Protein AF-A0A7S2RS56-F1 (afdb_monomer_lite)

Organism: NCBI:txid1034831

Radius of gyration: 17.27 Å; chains: 1; bounding box: 42×38×41 Å

InterPro domains:
  IPR004481 Sodium/potassium/calcium exchanger [PTHR10846] (4-108)
  IPR004837 Sodium/calcium exchanger membrane region [PF01699] (19-106)
  IPR044880 NCX, central ion-binding domain superfamily [G3DSA:1.20.1420.30] (2-109)

pLDDT: mean 78.83, std 10.64, range [41.09, 91.5]

Secondary structure (DSSP, 8-state):
-HHHHHHS--TTT-GGGHHHHHHHHHHHHHHHHHHHHHHHHHHHHHHT--HHHHHHHHHHHHHHHHHHHHHHHHHHTT-HHHHHHHHHHHHHHHHIIIIIHHHHHHHH-

Foldseek 3Di:
DVVCCVQAPPCVVPVVCPVVNVVSVVVVVVVVLVVVLVVQQVVCVVVVHPSVVSCVVVVVVVLCVVLQVVLVVCVVVVNNVVSVCSNVVSVVVCCCVVPVVVVVVVVVD

Sequence (109 aa):
KAMLYFTVIDARLKPDYYAGTIFMCFVHLAIFSYVMTECLEALGTLVGISPIIMGITFSAAGTSFPNVFASMVVARQGMGNTAISNALGGNVFNIFMGLGLPWFLYTLS

Structure (mmCIF, N/CA/C/O backbone):
data_AF-A0A7S2RS56-F1
#
_entry.id   AF-A0A7S2RS56-F1
#
loop_
_atom_site.group_PDB
_atom_site.id
_atom_site.type_symbol
_atom_site.label_atom_id
_atom_site.label_alt_id
_atom_site.label_comp_id
_atom_site.label_asym_id
_atom_site.label_entity_id
_atom_site.label_seq_id
_atom_site.pdbx_PDB_ins_code
_atom_site.Cartn_x
_atom_site.Cartn_y
_atom_site.Cartn_z
_atom_site.occupancy
_atom_site.B_iso_or_equiv
_atom_site.auth_seq_id
_atom_site.auth_comp_id
_atom_site.auth_asym_id
_atom_site.auth_atom_id
_atom_site.pdbx_PDB_model_num
ATOM 1 N N . LYS A 1 1 ? -21.763 6.442 -5.077 1.00 46.03 1 LYS A N 1
ATOM 2 C CA . LYS A 1 1 ? -22.412 6.249 -3.752 1.00 46.03 1 LYS A CA 1
ATOM 3 C C . LYS A 1 1 ? -23.212 4.943 -3.653 1.00 46.03 1 LYS A C 1
ATOM 5 O O . LYS A 1 1 ? -23.155 4.344 -2.596 1.00 46.03 1 LYS A O 1
ATOM 10 N N . ALA A 1 2 ? -23.879 4.466 -4.714 1.00 41.09 2 ALA A N 1
ATOM 11 C CA . ALA A 1 2 ? -24.680 3.233 -4.656 1.00 41.09 2 ALA A CA 1
ATOM 12 C C . ALA A 1 2 ? -23.864 1.922 -4.542 1.00 41.09 2 ALA A C 1
ATOM 14 O O . ALA A 1 2 ? -24.205 1.087 -3.716 1.00 41.09 2 ALA A O 1
ATOM 15 N N . MET A 1 3 ? -22.759 1.754 -5.287 1.00 44.53 3 MET A N 1
ATOM 16 C CA . MET A 1 3 ? -21.947 0.518 -5.212 1.00 44.53 3 MET A CA 1
ATOM 17 C C . MET A 1 3 ? -21.300 0.288 -3.836 1.00 44.53 3 MET A C 1
ATOM 19 O O . MET A 1 3 ? -21.316 -0.826 -3.331 1.00 44.53 3 MET A O 1
ATOM 23 N N . LEU A 1 4 ? -20.784 1.347 -3.206 1.00 52.22 4 LEU A N 1
ATOM 24 C CA . LEU A 1 4 ? -20.104 1.275 -1.904 1.00 52.22 4 LEU A CA 1
ATOM 25 C C . LEU A 1 4 ? -21.034 0.895 -0.743 1.00 52.22 4 LEU A C 1
ATOM 27 O O . LEU A 1 4 ? -20.568 0.332 0.239 1.00 52.22 4 LEU A O 1
ATOM 31 N N . TYR A 1 5 ? -22.335 1.181 -0.854 1.00 53.66 5 TYR A N 1
ATOM 32 C CA . TYR A 1 5 ? -23.308 0.850 0.192 1.00 53.66 5 TYR A CA 1
ATOM 33 C C . TYR A 1 5 ? -23.633 -0.650 0.234 1.00 53.66 5 TYR A C 1
ATOM 35 O O . TYR A 1 5 ? -24.055 -1.164 1.263 1.00 53.66 5 TYR A O 1
ATOM 43 N N . PHE A 1 6 ? -23.439 -1.352 -0.887 1.00 52.75 6 PHE A N 1
ATOM 44 C CA . PHE A 1 6 ? -23.733 -2.781 -0.990 1.00 52.75 6 PHE A CA 1
ATOM 45 C C . PHE A 1 6 ? -22.547 -3.656 -0.568 1.00 52.75 6 PHE A C 1
ATOM 47 O O . PHE A 1 6 ? -22.749 -4.762 -0.077 1.00 52.75 6 PHE A O 1
ATOM 54 N N . THR A 1 7 ? -21.314 -3.170 -0.737 1.00 56.94 7 THR A N 1
ATOM 55 C CA . THR A 1 7 ? -20.099 -3.924 -0.396 1.00 56.94 7 THR A CA 1
ATOM 56 C C . THR A 1 7 ? -19.504 -3.586 0.966 1.00 56.94 7 THR A C 1
ATOM 58 O O . THR A 1 7 ? -18.822 -4.431 1.545 1.00 56.94 7 THR A O 1
ATOM 61 N N . VAL A 1 8 ? -19.760 -2.391 1.505 1.00 58.38 8 VAL A N 1
ATOM 62 C CA . VAL A 1 8 ? -19.278 -1.988 2.830 1.00 58.38 8 VAL A CA 1
ATOM 63 C C . VAL A 1 8 ? -20.472 -1.901 3.770 1.00 58.38 8 VAL A C 1
ATOM 65 O O . VAL A 1 8 ? -21.195 -0.908 3.791 1.00 58.38 8 VAL A O 1
ATOM 68 N N . ILE A 1 9 ? -20.685 -2.965 4.548 1.00 56.31 9 ILE A N 1
ATOM 69 C CA . ILE A 1 9 ? -21.631 -2.944 5.667 1.00 56.31 9 ILE A CA 1
ATOM 70 C C . ILE A 1 9 ? -21.154 -1.852 6.628 1.00 56.31 9 ILE A C 1
ATOM 72 O O . ILE A 1 9 ? -19.993 -1.833 7.031 1.00 56.31 9 ILE A O 1
ATOM 76 N N . ASP A 1 10 ? -22.021 -0.906 6.969 1.00 56.31 10 ASP A N 1
ATOM 77 C CA . ASP A 1 10 ? -21.644 0.212 7.828 1.00 56.31 10 ASP A CA 1
ATOM 78 C C . ASP A 1 10 ? -21.460 -0.294 9.272 1.00 56.31 10 ASP A C 1
ATOM 80 O O . ASP A 1 10 ? -22.425 -0.539 10.003 1.00 56.31 10 ASP A O 1
ATOM 84 N N . ALA A 1 11 ? -20.205 -0.494 9.686 1.00 56.31 11 ALA A N 1
ATOM 85 C CA . ALA A 1 11 ? -19.850 -1.069 10.988 1.00 56.31 11 ALA A CA 1
ATOM 86 C C . ALA A 1 11 ? -20.324 -0.224 12.188 1.00 56.31 11 ALA A C 1
ATOM 88 O O . ALA A 1 11 ? -20.319 -0.700 13.321 1.00 56.31 11 ALA A O 1
ATOM 89 N N . ARG A 1 12 ? -20.753 1.025 11.957 1.00 56.84 12 ARG A N 1
ATOM 90 C CA . ARG A 1 12 ? -21.344 1.889 12.993 1.00 56.84 12 ARG A CA 1
ATOM 91 C C . ARG A 1 12 ? -22.735 1.442 13.436 1.00 56.84 12 ARG A C 1
ATOM 93 O O . ARG A 1 12 ? -23.147 1.792 14.535 1.00 56.84 12 ARG A O 1
ATOM 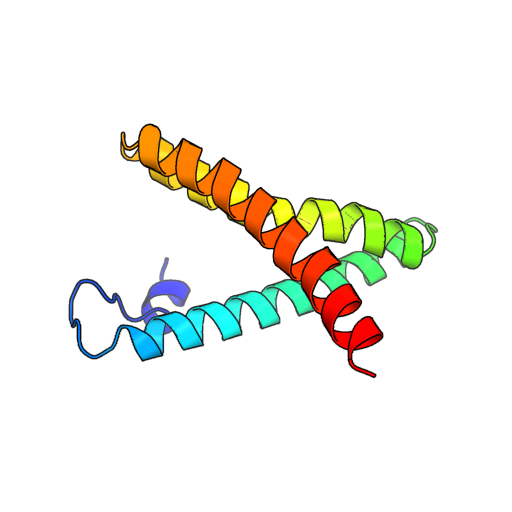100 N N . LEU A 1 13 ? -23.457 0.707 12.589 1.00 56.91 13 LEU A N 1
ATOM 101 C CA . LEU A 1 13 ? -24.848 0.315 12.837 1.00 56.91 13 LEU A CA 1
ATOM 102 C C . LEU A 1 13 ? -24.976 -1.051 13.529 1.00 56.91 13 LEU A C 1
ATOM 104 O O . LEU A 1 13 ? -25.981 -1.286 14.196 1.00 56.91 13 LEU A O 1
ATOM 108 N N . LYS A 1 14 ? -23.980 -1.943 13.399 1.00 65.25 14 LYS A N 1
ATOM 109 C CA . LYS A 1 14 ? -23.949 -3.254 14.074 1.00 65.25 14 LYS A CA 1
ATOM 110 C C . LYS A 1 14 ? -22.510 -3.651 14.459 1.00 65.25 14 LYS A C 1
ATOM 112 O O . LYS A 1 14 ? -21.759 -4.065 13.572 1.00 65.25 14 LYS A O 1
ATOM 117 N N . PRO A 1 15 ? -22.125 -3.580 15.749 1.00 64.12 15 PRO A N 1
ATOM 118 C CA . PRO A 1 15 ? -20.753 -3.854 16.188 1.00 64.12 15 PRO A CA 1
ATOM 119 C C . PRO A 1 15 ? -20.289 -5.300 15.923 1.00 64.12 15 PRO A C 1
ATOM 121 O O . PRO A 1 15 ? -19.101 -5.518 15.702 1.00 64.12 15 PRO A O 1
ATOM 124 N N . ASP A 1 16 ? -21.209 -6.267 15.830 1.00 71.25 16 ASP A N 1
ATOM 125 C CA . ASP A 1 16 ? -20.887 -7.687 15.590 1.00 71.25 16 ASP A CA 1
ATOM 126 C C . ASP A 1 16 ? -20.277 -7.972 14.203 1.00 71.25 16 ASP A C 1
ATOM 128 O O . ASP A 1 16 ? -19.658 -9.013 13.992 1.00 71.25 16 ASP A O 1
ATOM 132 N N . TYR A 1 17 ? -20.408 -7.048 13.245 1.00 72.06 17 TYR A N 1
ATOM 133 C CA . TYR A 1 17 ? -19.922 -7.227 11.868 1.00 72.06 17 TYR A CA 1
ATOM 134 C C . TYR A 1 17 ? -18.577 -6.539 11.601 1.00 72.06 17 TYR A C 1
ATOM 136 O O . TYR A 1 17 ? -18.114 -6.524 10.459 1.00 72.0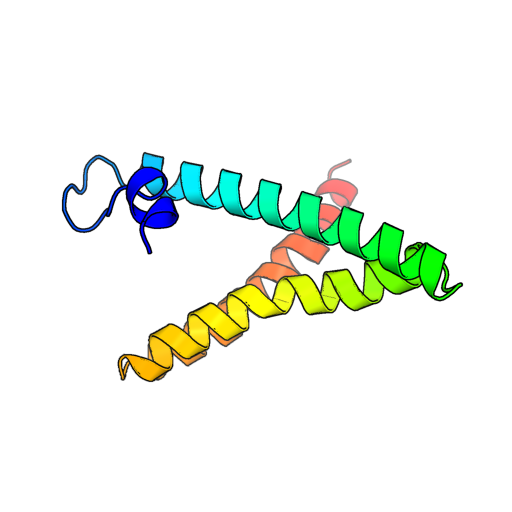6 17 TYR A O 1
ATOM 144 N N . TYR A 1 18 ? -17.916 -6.006 12.636 1.00 73.19 18 TYR A N 1
ATOM 145 C CA . TYR A 1 18 ? -16.650 -5.279 12.492 1.00 73.19 18 TYR A CA 1
ATOM 146 C C . TYR A 1 18 ? -15.579 -6.117 11.772 1.00 73.19 18 TYR A C 1
ATOM 148 O O . TYR A 1 18 ? -14.973 -5.657 10.802 1.00 73.19 18 TYR A O 1
ATOM 156 N N . ALA A 1 19 ? -15.431 -7.391 12.151 1.00 77.19 19 ALA A N 1
ATOM 157 C CA . ALA A 1 19 ? -14.497 -8.316 11.506 1.00 77.19 19 ALA A CA 1
ATOM 158 C C . ALA A 1 19 ? -14.812 -8.539 10.013 1.00 77.19 19 ALA A C 1
ATOM 160 O O . ALA A 1 19 ? -13.905 -8.545 9.181 1.00 77.19 19 ALA A O 1
ATOM 161 N N . GLY A 1 20 ? -16.097 -8.646 9.656 1.00 80.88 20 GLY A N 1
ATOM 162 C CA . GLY A 1 20 ? -16.529 -8.786 8.263 1.00 80.88 20 GLY A CA 1
ATOM 163 C C . GLY A 1 20 ? -16.201 -7.550 7.426 1.00 80.88 20 GLY A C 1
ATOM 164 O O . GLY A 1 20 ? -15.725 -7.670 6.301 1.00 80.88 20 GLY A O 1
ATOM 165 N N . THR A 1 21 ? -16.375 -6.353 7.989 1.00 79.75 21 THR A N 1
ATOM 166 C CA . THR A 1 21 ? -16.044 -5.101 7.288 1.00 79.75 21 THR A CA 1
ATOM 167 C C . THR A 1 21 ? -14.546 -4.937 7.056 1.00 79.75 21 THR A C 1
ATOM 169 O O . THR A 1 21 ? -14.145 -4.528 5.970 1.00 79.75 21 THR A O 1
ATOM 172 N N . ILE A 1 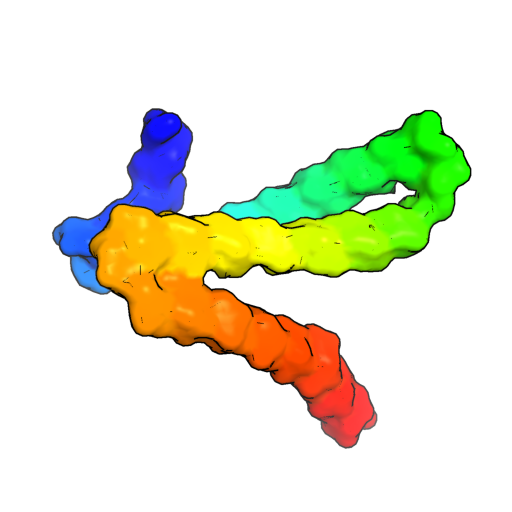22 ? -13.711 -5.345 8.018 1.00 80.06 22 ILE A N 1
ATOM 173 C CA . ILE A 1 22 ? -12.252 -5.374 7.858 1.00 80.06 22 ILE A CA 1
ATOM 174 C C . ILE A 1 22 ? -11.853 -6.327 6.729 1.00 80.06 22 ILE A C 1
ATOM 176 O O . ILE A 1 22 ? -11.078 -5.945 5.853 1.00 80.06 22 ILE A O 1
ATOM 180 N N . PHE A 1 23 ? -12.401 -7.544 6.716 1.00 82.81 23 PHE A N 1
ATOM 181 C CA . PHE A 1 23 ? -12.110 -8.517 5.664 1.00 82.81 23 PHE A CA 1
ATOM 182 C C . PHE A 1 23 ? -12.503 -7.987 4.279 1.00 82.81 23 PHE A C 1
ATOM 184 O O . PHE A 1 23 ? -11.710 -8.039 3.340 1.00 82.81 23 PHE A O 1
ATOM 191 N N . MET A 1 24 ? -13.689 -7.384 4.166 1.00 80.19 24 MET A N 1
ATOM 192 C CA . MET A 1 24 ? -14.133 -6.760 2.920 1.00 80.19 24 MET A CA 1
ATOM 193 C C . MET A 1 24 ? -13.206 -5.620 2.486 1.00 80.19 24 MET A C 1
ATOM 195 O O . MET A 1 24 ? -12.902 -5.520 1.298 1.00 80.19 24 MET A O 1
ATOM 199 N N . CYS A 1 25 ? -12.702 -4.798 3.410 1.00 80.31 25 CYS A N 1
ATOM 200 C CA . CYS A 1 25 ? -11.715 -3.762 3.098 1.00 80.31 25 CYS A CA 1
ATOM 201 C C . CYS A 1 25 ? -10.412 -4.347 2.534 1.00 80.31 25 CYS A C 1
ATOM 203 O O . CYS A 1 25 ? -9.907 -3.826 1.541 1.00 80.31 25 CYS A O 1
ATOM 205 N N . PHE A 1 26 ? -9.898 -5.442 3.106 1.00 82.12 26 PHE A N 1
ATOM 206 C CA . PHE A 1 26 ? -8.715 -6.126 2.570 1.00 82.12 26 PHE A CA 1
ATOM 207 C C . PHE A 1 26 ? -8.948 -6.651 1.152 1.00 82.12 26 PHE A C 1
ATOM 209 O O . PHE A 1 26 ? -8.108 -6.443 0.278 1.00 82.12 26 PHE A O 1
ATOM 216 N N . VAL A 1 27 ? -10.106 -7.268 0.903 1.00 85.94 27 VAL A N 1
ATOM 217 C CA . VAL A 1 27 ? -10.476 -7.764 -0.431 1.00 85.94 27 VAL A CA 1
ATOM 218 C C . VAL A 1 27 ? -10.539 -6.620 -1.446 1.00 85.94 27 VAL A C 1
ATOM 220 O O . VAL A 1 27 ? -9.970 -6.730 -2.529 1.00 85.94 27 VAL A O 1
ATOM 223 N N . HIS A 1 28 ? -11.166 -5.492 -1.097 1.00 82.81 28 HIS A N 1
ATOM 224 C CA . HIS A 1 28 ? -11.214 -4.329 -1.989 1.00 82.81 28 HIS A CA 1
ATOM 225 C C . HIS A 1 28 ? -9.820 -3.758 -2.249 1.00 82.81 28 HIS A C 1
ATOM 227 O O . HIS A 1 28 ? -9.501 -3.454 -3.396 1.00 82.81 28 HIS A O 1
ATOM 233 N N . LEU A 1 29 ? -8.982 -3.637 -1.215 1.00 82.88 29 LEU A N 1
ATOM 234 C CA . LEU A 1 29 ? -7.619 -3.129 -1.362 1.00 82.88 29 LEU A CA 1
ATOM 235 C C . LEU A 1 29 ? -6.791 -4.015 -2.306 1.00 82.88 29 LEU A C 1
ATOM 237 O O . LEU A 1 29 ? -6.104 -3.489 -3.178 1.00 82.88 29 LEU A O 1
ATOM 241 N N . ALA A 1 30 ? -6.916 -5.341 -2.189 1.00 84.56 30 ALA A N 1
ATOM 242 C CA . ALA A 1 30 ? -6.244 -6.293 -3.070 1.00 84.56 30 ALA A CA 1
ATOM 243 C C . ALA A 1 30 ? -6.727 -6.181 -4.527 1.00 84.56 30 ALA A C 1
ATOM 245 O O . ALA A 1 30 ? -5.906 -6.101 -5.439 1.00 84.56 30 ALA A O 1
ATOM 246 N N . ILE A 1 31 ? -8.045 -6.105 -4.750 1.00 87.88 31 ILE A N 1
ATOM 247 C CA . ILE A 1 31 ? -8.622 -5.958 -6.096 1.00 87.88 31 ILE A CA 1
ATOM 248 C C . ILE A 1 31 ? -8.172 -4.642 -6.740 1.00 87.88 31 ILE A C 1
ATOM 250 O O . ILE A 1 31 ? -7.715 -4.642 -7.881 1.00 87.88 31 ILE A O 1
ATOM 254 N N . PHE A 1 32 ? -8.266 -3.520 -6.019 1.00 84.62 32 PHE A N 1
ATOM 255 C CA . PHE A 1 32 ? -7.844 -2.222 -6.547 1.00 84.62 32 PHE A CA 1
ATOM 256 C C . PHE A 1 32 ? -6.343 -2.174 -6.827 1.00 84.62 32 PHE A C 1
ATOM 258 O O . PHE A 1 32 ? -5.947 -1.615 -7.848 1.00 84.62 32 PHE A O 1
ATOM 265 N N . SER A 1 33 ? -5.522 -2.781 -5.967 1.00 83.62 33 SER A N 1
ATOM 266 C CA . SER A 1 33 ? -4.082 -2.887 -6.204 1.00 83.62 33 SER A CA 1
ATOM 267 C C . SER A 1 33 ? -3.781 -3.693 -7.467 1.00 83.62 33 SER A C 1
ATOM 269 O O . SER A 1 33 ? -2.963 -3.259 -8.269 1.00 83.62 33 SER A O 1
ATOM 271 N N . TYR A 1 34 ? -4.457 -4.828 -7.672 1.00 86.88 34 TYR A N 1
ATOM 272 C CA . TYR A 1 34 ? -4.267 -5.657 -8.862 1.00 86.88 34 TYR A CA 1
ATOM 273 C C . TYR A 1 34 ? -4.637 -4.897 -10.143 1.00 86.88 34 TYR A C 1
ATOM 275 O O . TYR A 1 34 ? -3.819 -4.769 -11.050 1.00 86.88 34 TYR A O 1
ATOM 283 N N . VAL A 1 35 ? -5.830 -4.292 -10.178 1.00 88.38 35 VAL A N 1
ATOM 284 C CA . VAL A 1 35 ? -6.290 -3.495 -11.329 1.00 88.38 35 VAL A CA 1
ATOM 285 C C . VAL A 1 35 ? -5.363 -2.307 -11.599 1.00 88.38 35 VAL A C 1
ATOM 287 O O . VAL A 1 35 ? -5.096 -1.985 -12.754 1.00 88.38 35 VAL A O 1
ATOM 290 N N . MET A 1 36 ? -4.856 -1.650 -10.552 1.00 84.31 36 MET A N 1
ATOM 291 C CA . MET A 1 36 ? -3.899 -0.556 -10.707 1.00 84.31 36 MET A CA 1
ATOM 292 C C . MET A 1 36 ? -2.614 -1.026 -11.396 1.00 84.31 36 MET A C 1
ATOM 294 O O . MET A 1 36 ? -2.149 -0.353 -12.315 1.00 84.31 36 MET A O 1
ATOM 298 N N . THR A 1 37 ? -2.038 -2.148 -10.963 1.00 83.75 37 THR A N 1
ATOM 299 C CA . THR A 1 37 ? -0.792 -2.677 -11.533 1.00 83.75 37 THR A CA 1
ATOM 300 C C . THR A 1 37 ? -0.957 -3.044 -13.006 1.00 83.75 37 THR A C 1
ATOM 302 O O . THR A 1 37 ? -0.123 -2.644 -13.813 1.00 83.75 37 THR A O 1
ATOM 305 N N . GLU A 1 38 ? -2.059 -3.696 -13.375 1.00 86.62 38 GLU A N 1
ATOM 306 C CA . GLU A 1 38 ? -2.372 -4.037 -14.773 1.00 86.62 38 GLU A CA 1
ATOM 307 C C . GLU A 1 38 ? -2.516 -2.776 -15.646 1.00 86.62 38 GLU A C 1
ATOM 309 O O . GLU A 1 38 ? -1.954 -2.680 -16.739 1.00 86.62 38 GLU A O 1
ATOM 314 N N . CYS A 1 39 ? -3.215 -1.751 -15.142 1.00 86.44 39 CYS A N 1
ATOM 315 C CA . CYS A 1 39 ? -3.334 -0.461 -15.825 1.00 86.44 39 CYS A CA 1
ATOM 316 C C . CYS A 1 39 ? -1.977 0.232 -15.997 1.00 86.44 39 CYS A C 1
ATOM 318 O O . CYS A 1 39 ? -1.729 0.851 -17.033 1.00 86.44 39 CYS A O 1
ATOM 320 N N . LEU A 1 40 ? -1.099 0.150 -14.993 1.00 85.06 40 LEU A N 1
ATOM 321 C CA . LEU A 1 40 ? 0.256 0.673 -15.105 1.00 85.06 40 LEU A CA 1
ATOM 322 C C . LEU A 1 40 ? 1.032 -0.084 -16.175 1.00 85.06 40 LEU A C 1
ATOM 324 O O . LEU A 1 40 ? 1.595 0.549 -17.054 1.00 85.06 40 LEU A O 1
ATOM 328 N N . GLU A 1 41 ? 1.027 -1.409 -16.177 1.00 84.25 41 GLU A N 1
ATOM 329 C CA . GLU A 1 41 ? 1.751 -2.175 -17.192 1.00 84.25 41 GLU A CA 1
ATOM 330 C C . GLU A 1 41 ? 1.283 -1.831 -18.618 1.00 84.25 41 GLU A C 1
ATOM 332 O O . GLU A 1 41 ? 2.106 -1.511 -19.482 1.00 84.25 41 GLU A O 1
ATOM 337 N N . ALA A 1 42 ? -0.034 -1.731 -18.832 1.00 87.19 42 ALA A N 1
ATOM 338 C CA . ALA A 1 42 ? -0.613 -1.274 -20.095 1.00 87.19 42 ALA A CA 1
ATOM 339 C C . ALA A 1 42 ? -0.138 0.139 -20.491 1.00 87.19 42 ALA A C 1
ATOM 341 O O . ALA A 1 42 ? 0.293 0.356 -21.626 1.00 87.19 42 ALA A O 1
ATOM 342 N N . LEU A 1 43 ? -0.138 1.103 -19.565 1.00 85.19 43 LEU A N 1
ATOM 343 C CA . LEU A 1 43 ? 0.381 2.451 -19.828 1.00 85.19 43 LEU A CA 1
ATOM 344 C C . LEU A 1 43 ? 1.889 2.451 -20.130 1.00 85.19 43 LEU A C 1
ATOM 346 O O . LEU A 1 43 ? 2.355 3.263 -20.926 1.00 85.19 43 LEU A O 1
ATOM 350 N N . GLY A 1 44 ? 2.653 1.531 -19.541 1.00 83.81 44 GLY A N 1
ATOM 351 C CA . GLY A 1 44 ? 4.107 1.459 -19.710 1.00 83.81 44 GLY A CA 1
ATOM 352 C C . GLY A 1 44 ? 4.469 1.003 -21.109 1.00 83.81 44 GLY A C 1
ATOM 353 O O . GLY A 1 44 ? 5.324 1.603 -21.761 1.00 83.81 44 GLY A O 1
ATOM 354 N N . THR A 1 45 ? 3.726 0.012 -21.604 1.00 82.81 45 THR A N 1
ATOM 355 C CA . THR A 1 45 ? 3.841 -0.454 -22.990 1.00 82.81 45 THR A CA 1
ATOM 356 C C . THR A 1 45 ? 3.454 0.626 -24.006 1.00 82.81 45 THR A C 1
ATOM 358 O O . THR A 1 45 ? 4.104 0.730 -25.042 1.00 82.81 45 THR A O 1
ATOM 361 N N . LEU A 1 46 ? 2.473 1.485 -23.694 1.00 83.88 46 LEU A N 1
ATOM 362 C CA . LEU A 1 46 ? 2.070 2.612 -24.549 1.00 83.88 46 LEU A CA 1
ATOM 363 C C . LEU A 1 46 ? 3.129 3.722 -24.629 1.00 83.88 46 LEU A C 1
ATOM 365 O O . LEU A 1 46 ? 3.325 4.307 -25.692 1.00 83.88 46 LEU A O 1
ATOM 369 N N . VAL A 1 47 ? 3.798 4.030 -23.514 1.00 84.06 47 VAL A N 1
ATOM 370 C CA . VAL A 1 47 ? 4.786 5.125 -23.429 1.00 84.06 47 VAL A CA 1
ATOM 371 C C . VAL A 1 47 ? 6.207 4.649 -23.786 1.00 84.06 47 VAL A C 1
ATOM 373 O O . VAL A 1 47 ? 7.097 5.467 -24.007 1.00 84.06 47 VAL A O 1
ATOM 376 N N . GLY A 1 48 ? 6.435 3.335 -23.891 1.00 82.94 48 GLY A N 1
ATOM 377 C CA . GLY A 1 48 ? 7.748 2.757 -24.199 1.00 82.94 48 GLY A CA 1
ATOM 378 C C . GLY A 1 48 ? 8.721 2.776 -23.014 1.00 82.94 48 GLY A C 1
ATOM 379 O O . GLY A 1 48 ? 9.935 2.709 -23.205 1.00 82.94 48 GLY A O 1
ATOM 380 N N . ILE A 1 49 ? 8.202 2.881 -21.787 1.00 82.25 49 ILE A N 1
ATOM 381 C CA . ILE A 1 49 ? 8.988 2.838 -20.547 1.00 82.25 49 ILE A CA 1
ATOM 382 C C . ILE A 1 49 ? 9.006 1.398 -20.033 1.00 82.25 49 ILE A C 1
ATOM 384 O O . ILE A 1 49 ? 7.996 0.699 -20.078 1.00 82.25 49 ILE A O 1
ATOM 388 N N . SER A 1 50 ? 10.155 0.955 -19.511 1.00 82.50 50 SER A N 1
ATOM 389 C CA . SER A 1 50 ? 10.280 -0.380 -18.919 1.00 82.50 50 SER A CA 1
ATOM 390 C C . SER A 1 50 ? 9.226 -0.600 -17.815 1.00 82.50 50 SER A C 1
ATOM 392 O O . SER A 1 50 ? 9.162 0.211 -16.880 1.00 82.50 50 SER A O 1
ATOM 394 N N . PRO A 1 51 ? 8.453 -1.706 -17.861 1.00 77.44 51 PRO A N 1
ATOM 395 C CA . PRO A 1 51 ? 7.432 -2.030 -16.862 1.00 77.44 51 PRO A CA 1
ATOM 396 C C . PRO A 1 51 ? 7.965 -2.048 -15.428 1.00 77.44 51 PRO A C 1
ATOM 398 O O . PRO A 1 51 ? 7.248 -1.702 -14.498 1.00 77.44 51 PRO A O 1
ATOM 401 N N . ILE A 1 52 ? 9.246 -2.383 -15.241 1.00 82.38 52 ILE A N 1
ATOM 402 C CA . ILE A 1 52 ? 9.889 -2.445 -13.922 1.00 82.38 52 ILE A CA 1
ATOM 403 C C . ILE A 1 52 ? 10.009 -1.050 -13.305 1.00 82.38 52 ILE A C 1
ATOM 405 O O . ILE A 1 52 ? 9.642 -0.847 -12.151 1.00 82.38 52 ILE A O 1
ATOM 409 N N . ILE A 1 53 ? 10.500 -0.074 -14.073 1.00 84.25 53 ILE A N 1
ATOM 410 C CA . ILE A 1 53 ? 10.668 1.306 -13.592 1.00 84.25 53 ILE A CA 1
ATOM 411 C C . ILE A 1 53 ? 9.298 1.888 -13.260 1.00 84.25 53 ILE A C 1
ATOM 413 O O . ILE A 1 53 ? 9.109 2.500 -12.210 1.00 84.25 53 ILE A O 1
ATOM 417 N N . MET A 1 54 ? 8.323 1.640 -14.132 1.00 83.38 54 MET A N 1
ATOM 418 C CA . MET A 1 54 ? 6.983 2.155 -13.930 1.00 83.38 54 MET A CA 1
ATOM 419 C C . MET A 1 54 ? 6.267 1.476 -12.765 1.00 83.38 54 MET A C 1
ATOM 421 O O . MET A 1 54 ? 5.655 2.163 -11.952 1.00 83.38 54 MET A O 1
ATOM 425 N N . GLY A 1 55 ? 6.428 0.161 -12.622 1.00 80.06 55 GLY A N 1
ATOM 426 C CA . GLY A 1 55 ? 5.955 -0.607 -11.481 1.00 80.06 55 GLY A CA 1
ATOM 427 C C . GLY A 1 55 ? 6.534 -0.074 -10.177 1.00 80.06 55 GLY A C 1
ATOM 428 O O . GLY A 1 55 ? 5.774 0.244 -9.277 1.00 80.06 55 GLY A O 1
ATOM 429 N N . ILE A 1 56 ? 7.847 0.130 -10.075 1.00 82.56 56 ILE A N 1
ATOM 430 C CA . ILE A 1 56 ? 8.467 0.612 -8.830 1.00 82.56 56 ILE A CA 1
ATOM 431 C C . ILE A 1 56 ? 8.034 2.051 -8.511 1.00 82.56 56 ILE A C 1
ATOM 433 O O . ILE A 1 56 ? 7.606 2.324 -7.392 1.00 82.56 56 ILE A O 1
ATOM 437 N N . THR A 1 57 ? 8.096 2.977 -9.472 1.00 84.56 57 THR A N 1
ATOM 438 C CA . THR A 1 57 ? 7.781 4.394 -9.222 1.00 84.56 57 THR A CA 1
ATOM 439 C C . THR A 1 57 ? 6.291 4.625 -8.983 1.00 84.56 57 THR A C 1
ATOM 441 O O . THR A 1 57 ? 5.915 5.263 -7.997 1.00 84.56 57 THR A O 1
ATOM 444 N N . PHE A 1 58 ? 5.426 4.106 -9.857 1.00 81.75 58 PHE A N 1
ATOM 445 C CA . PHE A 1 58 ? 3.991 4.332 -9.726 1.00 81.75 58 PHE A CA 1
ATOM 446 C C . PHE A 1 58 ? 3.346 3.438 -8.671 1.00 81.75 58 PHE A C 1
ATOM 448 O O . PHE A 1 58 ? 2.378 3.886 -8.069 1.00 81.75 58 PHE A O 1
ATOM 455 N N . SER A 1 59 ? 3.863 2.239 -8.375 1.00 78.94 59 SER A N 1
ATOM 456 C CA . SER A 1 59 ? 3.377 1.456 -7.223 1.00 78.94 59 SER A CA 1
ATOM 457 C C . SER A 1 59 ? 3.766 2.116 -5.899 1.00 78.94 59 SER A C 1
ATOM 459 O O . SER A 1 59 ? 2.934 2.222 -4.993 1.00 78.94 59 SER A O 1
ATOM 461 N N . ALA A 1 60 ? 4.988 2.662 -5.801 1.00 81.69 60 ALA A N 1
ATOM 462 C CA . ALA A 1 60 ? 5.397 3.441 -4.632 1.00 81.69 60 ALA A CA 1
ATOM 463 C C . ALA A 1 60 ? 4.492 4.668 -4.431 1.00 81.69 60 ALA A C 1
ATOM 465 O O . ALA A 1 60 ? 3.969 4.872 -3.335 1.00 81.69 60 ALA A O 1
ATOM 466 N N . ALA A 1 61 ? 4.229 5.436 -5.495 1.00 82.31 61 ALA A N 1
ATOM 467 C CA . ALA A 1 61 ? 3.277 6.547 -5.448 1.00 82.31 61 ALA A CA 1
ATOM 468 C C . ALA A 1 61 ? 1.844 6.067 -5.127 1.00 82.31 61 ALA A C 1
ATOM 470 O O . ALA A 1 61 ? 1.159 6.658 -4.292 1.00 82.31 61 ALA A O 1
ATOM 471 N N . GLY A 1 62 ? 1.426 4.957 -5.743 1.00 78.25 62 GLY A N 1
ATOM 472 C CA . GLY A 1 62 ? 0.154 4.251 -5.567 1.00 78.25 62 GLY A CA 1
ATOM 473 C C . GLY A 1 62 ? -0.179 3.965 -4.115 1.00 78.25 62 GLY A C 1
ATOM 474 O O . GLY A 1 62 ? -1.254 4.310 -3.629 1.00 78.25 62 GLY A O 1
ATOM 475 N N . THR A 1 63 ? 0.792 3.405 -3.402 1.00 79.19 63 THR A N 1
ATOM 476 C CA . THR A 1 63 ? 0.661 3.003 -1.998 1.00 79.19 63 THR A CA 1
ATOM 477 C C . THR A 1 63 ? 0.446 4.205 -1.068 1.00 79.19 63 THR A C 1
ATOM 479 O O . THR A 1 63 ? -0.201 4.085 -0.027 1.00 79.19 63 THR A O 1
ATOM 482 N N . SER A 1 64 ? 0.928 5.396 -1.439 1.00 81.12 64 SER A N 1
ATOM 483 C CA . SER A 1 64 ? 0.734 6.618 -0.648 1.00 81.12 64 SER A CA 1
ATOM 484 C C . SER A 1 64 ? -0.639 7.273 -0.847 1.00 81.12 64 SER A C 1
ATOM 486 O O . SER A 1 64 ? -1.113 7.955 0.066 1.00 81.12 64 SER A O 1
ATOM 488 N N . PHE A 1 65 ? -1.313 7.062 -1.985 1.00 79.38 65 PHE A N 1
ATOM 489 C CA . PHE A 1 65 ? -2.604 7.705 -2.272 1.00 79.38 65 PHE A CA 1
ATOM 490 C C . PHE A 1 65 ? -3.706 7.374 -1.251 1.00 79.38 65 PHE A C 1
ATOM 492 O O . PHE A 1 65 ? -4.340 8.318 -0.767 1.00 79.38 65 PHE A O 1
ATOM 499 N N . PRO A 1 66 ? -3.941 6.104 -0.857 1.00 77.44 66 PRO A N 1
ATOM 500 C CA . PRO A 1 66 ? -4.939 5.775 0.160 1.00 77.44 66 PRO A CA 1
ATOM 501 C C . PRO A 1 66 ? -4.658 6.450 1.502 1.00 77.44 66 PRO A C 1
ATOM 503 O O . PRO A 1 66 ? -5.584 6.951 2.137 1.00 77.44 66 PRO A O 1
ATOM 506 N N . ASN A 1 67 ? -3.387 6.519 1.914 1.00 79.56 67 ASN A N 1
ATOM 507 C CA . ASN A 1 67 ? -3.013 7.115 3.194 1.00 79.56 67 ASN A CA 1
ATOM 508 C C . ASN A 1 67 ? -3.238 8.635 3.194 1.00 79.56 67 ASN A C 1
ATOM 510 O O . ASN A 1 67 ? -3.810 9.187 4.134 1.00 79.56 67 ASN A O 1
ATOM 514 N N . VAL A 1 68 ? -2.866 9.303 2.097 1.00 79.69 68 VAL A N 1
ATOM 515 C CA . VAL A 1 68 ? -3.141 10.733 1.889 1.00 79.69 68 VAL A CA 1
ATOM 516 C C . VAL A 1 68 ? -4.646 10.997 1.872 1.00 79.69 68 VAL A C 1
ATOM 518 O O . VAL A 1 68 ? -5.112 11.935 2.520 1.00 79.69 68 VAL A O 1
ATOM 521 N N . PHE A 1 69 ? -5.423 10.160 1.180 1.00 82.00 69 PHE A N 1
ATOM 522 C CA . PHE A 1 69 ? -6.874 10.304 1.105 1.00 82.00 69 PHE A CA 1
ATOM 523 C C . PHE A 1 69 ? -7.540 10.104 2.474 1.00 82.00 69 PHE A C 1
ATOM 525 O O . PHE A 1 69 ? -8.371 10.918 2.875 1.00 82.00 69 PHE A O 1
ATOM 532 N N . ALA A 1 70 ? -7.134 9.080 3.229 1.00 82.44 70 ALA A N 1
ATOM 533 C CA . ALA A 1 70 ? -7.619 8.828 4.583 1.00 82.44 70 ALA A CA 1
ATOM 534 C C . ALA A 1 70 ? -7.299 9.999 5.529 1.00 82.44 70 ALA A C 1
ATOM 536 O O . ALA A 1 70 ? -8.204 10.523 6.185 1.00 82.44 70 ALA A O 1
ATOM 537 N N . SER A 1 71 ? -6.054 10.489 5.532 1.00 82.50 71 SER A N 1
ATOM 538 C CA . SER A 1 71 ? -5.664 11.660 6.328 1.00 82.50 71 SER A CA 1
ATOM 539 C C . SER A 1 71 ? -6.435 12.917 5.923 1.00 82.50 71 SER A C 1
ATOM 541 O O . SER A 1 71 ? -6.861 13.679 6.789 1.00 82.50 71 SER A O 1
ATOM 543 N N . MET A 1 72 ? -6.682 13.122 4.625 1.00 82.31 72 MET A N 1
ATOM 544 C CA . MET A 1 72 ? -7.466 14.254 4.127 1.00 82.31 72 MET A CA 1
ATOM 545 C C . MET A 1 72 ? -8.926 14.187 4.592 1.00 82.31 72 MET A C 1
ATOM 547 O O . MET A 1 72 ? -9.474 15.200 5.027 1.00 82.31 72 MET A O 1
ATOM 551 N N . VAL A 1 73 ? -9.564 13.014 4.539 1.00 83.44 73 VAL A N 1
ATOM 552 C CA . VAL A 1 73 ? -10.947 12.828 5.014 1.00 83.44 73 VAL A CA 1
ATOM 553 C C . VAL A 1 73 ? -11.058 13.143 6.507 1.00 83.44 73 VAL A C 1
ATOM 555 O O . VAL A 1 73 ? -11.967 13.865 6.913 1.00 83.44 73 VAL A O 1
ATOM 558 N N . VAL A 1 74 ? -10.112 12.659 7.312 1.00 82.31 74 VAL A N 1
ATOM 559 C CA . VAL A 1 74 ? -10.074 12.879 8.766 1.00 82.31 74 VAL A CA 1
ATOM 560 C C . VAL A 1 74 ? -9.778 14.345 9.112 1.00 82.31 74 VAL A C 1
ATOM 562 O O . VAL A 1 74 ? -10.420 14.912 9.997 1.00 82.31 74 VAL A O 1
ATOM 565 N N . ALA A 1 75 ? -8.878 14.998 8.369 1.00 83.50 75 ALA A N 1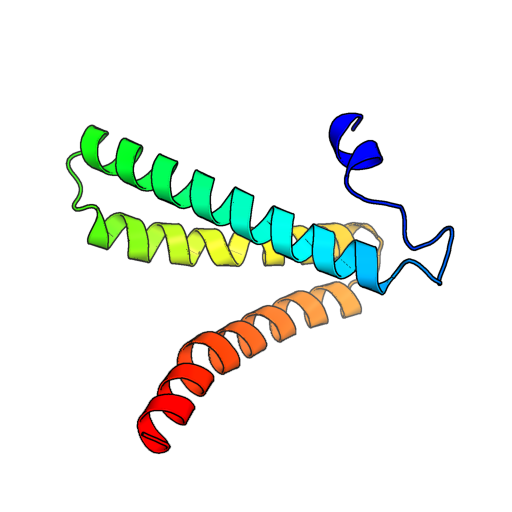
ATOM 566 C CA . ALA A 1 75 ? -8.596 16.424 8.527 1.00 83.50 75 ALA A CA 1
ATOM 567 C C . ALA A 1 75 ? -9.836 17.284 8.227 1.00 83.50 75 ALA A C 1
ATOM 569 O O . ALA A 1 75 ? -10.140 18.216 8.970 1.00 83.50 75 ALA A O 1
ATOM 570 N N . ARG A 1 76 ? -10.610 16.929 7.191 1.00 82.06 76 ARG A N 1
ATOM 571 C CA . ARG A 1 76 ? -11.874 17.610 6.849 1.00 82.06 76 ARG A CA 1
ATOM 572 C C . ARG A 1 76 ? -12.977 17.412 7.892 1.00 82.06 76 ARG A C 1
ATOM 574 O O . ARG A 1 76 ? -13.903 18.214 7.928 1.00 82.06 76 ARG A O 1
ATOM 581 N N . GLN A 1 77 ? -12.878 16.390 8.741 1.00 84.94 77 GLN A N 1
ATOM 582 C CA . GLN A 1 77 ? -13.781 16.164 9.877 1.00 84.94 77 GLN A CA 1
ATOM 583 C C . GLN A 1 77 ? -13.364 16.942 11.141 1.00 84.94 77 GLN A C 1
ATOM 585 O O . GLN A 1 77 ? -13.962 16.756 12.195 1.00 84.94 77 GLN A O 1
ATOM 590 N N . GLY A 1 78 ? -12.340 17.802 11.058 1.00 81.69 78 GLY A N 1
ATOM 591 C CA . GLY A 1 78 ? -11.839 18.592 12.189 1.00 81.69 78 GLY A CA 1
ATOM 592 C C . GLY A 1 78 ? -10.916 17.816 13.136 1.00 81.69 78 GLY A C 1
ATOM 593 O O . GLY A 1 78 ? -10.450 18.368 14.128 1.00 81.69 78 GLY A O 1
ATOM 594 N N . MET A 1 79 ? -10.599 16.554 12.829 1.00 83.62 79 MET A N 1
ATOM 595 C CA . MET A 1 79 ? -9.759 15.687 13.661 1.00 83.62 79 MET A CA 1
ATOM 596 C C . MET A 1 79 ? -8.286 15.745 13.229 1.00 83.62 79 MET A C 1
ATOM 598 O O . MET A 1 79 ? -7.696 14.744 12.823 1.00 83.62 79 MET A O 1
ATOM 602 N N . GLY A 1 80 ? -7.674 16.930 13.314 1.00 76.06 80 GLY A N 1
ATOM 603 C CA . GLY A 1 80 ? -6.290 17.162 12.871 1.00 76.06 80 GLY A CA 1
ATOM 604 C C . GLY A 1 80 ? -5.258 16.228 13.519 1.00 76.06 80 GLY A C 1
ATOM 605 O O . GLY A 1 80 ? -4.418 15.668 12.817 1.00 76.06 80 GLY A O 1
ATOM 606 N N . ASN A 1 81 ? -5.368 15.965 14.827 1.00 79.50 81 ASN A N 1
ATOM 607 C CA . ASN A 1 81 ? -4.477 15.024 15.524 1.00 79.50 81 ASN A CA 1
ATOM 608 C C . ASN A 1 81 ? -4.569 13.599 14.959 1.00 79.50 81 ASN A C 1
ATOM 610 O O . ASN A 1 81 ? -3.551 12.930 14.785 1.00 79.50 81 ASN A O 1
ATOM 614 N N . THR A 1 82 ? -5.777 13.142 14.627 1.00 79.81 82 THR A N 1
ATOM 615 C CA . THR A 1 82 ? -6.000 11.819 14.030 1.00 79.81 82 THR A CA 1
ATOM 616 C C . THR A 1 82 ? -5.467 11.764 12.598 1.00 79.81 82 THR A C 1
ATOM 618 O O . THR A 1 82 ? -4.913 10.746 12.192 1.00 79.81 82 THR A O 1
ATOM 621 N N . ALA A 1 83 ? -5.558 12.863 11.842 1.00 78.19 83 ALA A N 1
ATOM 622 C CA . ALA A 1 83 ? -4.988 12.953 10.498 1.00 78.19 83 ALA A CA 1
ATOM 623 C C . ALA A 1 83 ? -3.450 12.881 10.508 1.00 78.19 83 ALA A C 1
ATOM 625 O O . ALA A 1 83 ? -2.862 12.190 9.674 1.00 78.19 83 ALA A O 1
ATOM 626 N N . ILE A 1 84 ? -2.800 13.546 11.472 1.00 79.69 84 ILE A N 1
ATOM 627 C CA . ILE A 1 84 ? -1.342 13.476 11.671 1.00 79.69 84 ILE A CA 1
ATOM 628 C C . ILE A 1 84 ? -0.929 12.058 12.078 1.00 79.69 84 ILE A C 1
ATOM 630 O O . ILE A 1 84 ? 0.011 11.506 11.506 1.00 79.69 84 ILE A O 1
ATOM 634 N N . SER A 1 85 ? -1.663 11.446 13.013 1.00 81.31 85 SER A N 1
ATOM 635 C CA . SER A 1 85 ? -1.437 10.060 13.434 1.00 81.31 85 SER A CA 1
ATOM 636 C C . SER A 1 85 ? -1.561 9.078 12.265 1.00 81.31 85 SER A C 1
ATOM 638 O O . SER A 1 85 ? -0.696 8.227 12.092 1.00 81.31 85 SER A O 1
ATOM 640 N N . ASN A 1 86 ? -2.566 9.239 11.398 1.00 81.25 86 ASN A N 1
ATOM 641 C CA . ASN A 1 86 ? -2.728 8.401 10.209 1.00 81.25 86 ASN A CA 1
ATOM 642 C C . ASN A 1 86 ? -1.574 8.585 9.202 1.00 81.25 86 ASN A C 1
ATOM 644 O O . ASN A 1 86 ? -1.026 7.610 8.687 1.00 81.25 86 ASN A O 1
ATOM 648 N N . ALA A 1 87 ? -1.147 9.830 8.965 1.00 77.31 87 ALA A N 1
ATOM 649 C CA . ALA A 1 87 ? -0.037 10.120 8.058 1.00 77.31 87 ALA A CA 1
ATOM 650 C C . ALA A 1 87 ? 1.294 9.517 8.548 1.00 77.31 87 ALA A C 1
ATOM 652 O O . ALA A 1 87 ? 2.006 8.882 7.769 1.00 77.31 87 ALA A O 1
ATOM 653 N N . LEU A 1 88 ? 1.614 9.678 9.836 1.00 80.88 88 LEU A N 1
ATOM 654 C CA . LEU A 1 88 ? 2.834 9.132 10.437 1.00 80.88 88 LEU A CA 1
ATOM 655 C C . LEU A 1 88 ? 2.758 7.609 10.588 1.00 80.88 88 LEU A C 1
ATOM 657 O O . LEU A 1 88 ? 3.673 6.900 10.172 1.00 80.88 88 LEU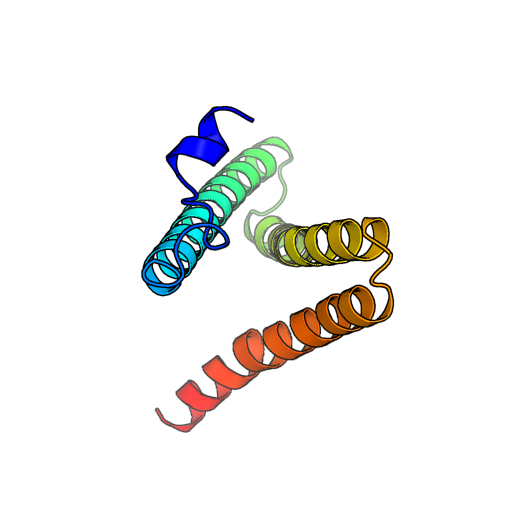 A O 1
ATOM 661 N N . GLY A 1 89 ? 1.654 7.107 11.140 1.00 77.94 89 GLY A N 1
ATOM 662 C CA . GLY A 1 89 ? 1.441 5.690 11.416 1.00 77.94 89 GLY A CA 1
ATOM 663 C C . GLY A 1 89 ? 1.472 4.835 10.154 1.00 77.94 89 GLY A C 1
ATOM 664 O O . GLY A 1 89 ? 2.139 3.805 10.146 1.00 77.94 89 GLY A O 1
ATOM 665 N N . GLY A 1 90 ? 0.837 5.286 9.066 1.00 80.06 90 GLY A N 1
ATOM 666 C CA . GLY A 1 90 ? 0.840 4.559 7.793 1.00 80.06 90 GLY A CA 1
ATOM 667 C C . GLY A 1 90 ? 2.235 4.427 7.174 1.00 80.06 90 GLY A C 1
ATOM 668 O O . GLY A 1 90 ? 2.604 3.352 6.708 1.00 80.06 90 GLY A O 1
ATOM 669 N N . ASN A 1 91 ? 3.056 5.481 7.229 1.00 82.44 91 ASN A N 1
ATOM 670 C CA . ASN A 1 91 ? 4.422 5.431 6.698 1.00 82.44 91 ASN A CA 1
ATOM 671 C C . ASN A 1 91 ? 5.342 4.554 7.557 1.00 82.44 91 ASN A C 1
ATOM 673 O O . ASN A 1 91 ? 6.112 3.760 7.019 1.00 82.44 91 ASN A O 1
ATOM 677 N N . VAL A 1 92 ? 5.234 4.659 8.885 1.00 84.19 92 VAL A N 1
ATOM 678 C CA . VAL A 1 92 ? 5.979 3.800 9.817 1.00 84.19 92 VAL A CA 1
ATOM 679 C C . VAL A 1 92 ? 5.589 2.336 9.606 1.00 84.19 92 VAL A C 1
ATOM 681 O O . VAL A 1 92 ? 6.468 1.490 9.462 1.00 84.19 92 VAL A O 1
ATOM 684 N N . PHE A 1 93 ? 4.292 2.035 9.495 1.00 83.19 93 PHE A N 1
ATOM 685 C CA . PHE A 1 93 ? 3.801 0.686 9.214 1.00 83.19 93 PHE A CA 1
ATOM 686 C C . PHE A 1 93 ? 4.328 0.140 7.882 1.00 83.19 93 PHE A C 1
ATOM 688 O O . PHE A 1 93 ? 4.816 -0.986 7.846 1.00 83.19 93 PHE A O 1
ATOM 695 N N . ASN A 1 94 ? 4.306 0.940 6.811 1.00 82.38 94 ASN A N 1
ATOM 696 C CA . ASN A 1 94 ? 4.835 0.529 5.508 1.00 82.38 94 ASN A CA 1
ATOM 697 C C . ASN A 1 94 ? 6.336 0.214 5.556 1.00 82.38 94 ASN A C 1
ATOM 699 O O . ASN A 1 94 ? 6.775 -0.719 4.892 1.00 82.38 94 ASN A O 1
ATOM 703 N N . ILE A 1 95 ? 7.125 0.938 6.354 1.00 85.00 95 ILE A N 1
ATOM 704 C CA . ILE A 1 95 ? 8.551 0.637 6.545 1.00 85.00 95 ILE A CA 1
ATOM 705 C C . ILE A 1 95 ? 8.722 -0.666 7.339 1.00 85.00 95 ILE A C 1
ATOM 707 O O . ILE A 1 95 ? 9.472 -1.549 6.922 1.00 85.00 95 ILE A O 1
ATOM 711 N N . PHE A 1 96 ? 8.005 -0.822 8.455 1.00 85.62 96 PHE A N 1
ATOM 712 C CA . PHE A 1 96 ? 8.091 -2.026 9.289 1.00 85.62 96 PHE A CA 1
ATOM 713 C C . PHE A 1 96 ? 7.631 -3.288 8.552 1.00 85.62 96 PHE A C 1
ATOM 715 O O . PHE A 1 96 ? 8.303 -4.312 8.618 1.00 85.62 96 PHE A O 1
ATOM 722 N N . MET A 1 97 ? 6.517 -3.225 7.825 1.00 85.25 97 MET A N 1
ATOM 723 C CA . MET A 1 97 ? 5.990 -4.372 7.084 1.00 85.25 97 MET A CA 1
ATOM 724 C C . MET A 1 97 ? 6.684 -4.570 5.739 1.00 85.25 97 MET A C 1
ATOM 726 O O . MET A 1 97 ? 6.921 -5.705 5.348 1.00 85.25 97 MET A O 1
ATOM 730 N N . GLY A 1 98 ? 7.037 -3.494 5.035 1.00 83.38 98 GLY A N 1
ATOM 731 C CA . GLY A 1 98 ? 7.669 -3.573 3.718 1.00 83.38 98 GLY A CA 1
ATOM 732 C C . GLY A 1 98 ? 9.147 -3.954 3.768 1.00 83.38 98 GLY A C 1
ATOM 733 O O . GLY A 1 98 ? 9.611 -4.670 2.889 1.00 83.38 98 GLY A O 1
ATOM 734 N N . LEU A 1 99 ? 9.887 -3.511 4.789 1.00 85.44 99 LEU A N 1
ATOM 735 C CA . LEU A 1 99 ? 11.312 -3.829 4.949 1.00 85.44 99 LEU A CA 1
ATOM 736 C C . LEU A 1 99 ? 11.559 -4.794 6.109 1.00 85.44 99 LEU A C 1
ATOM 738 O O . LEU A 1 99 ? 12.298 -5.764 5.957 1.00 85.44 99 LEU A O 1
ATOM 742 N N . GLY A 1 100 ? 10.928 -4.550 7.259 1.00 87.44 100 GLY A N 1
ATOM 743 C CA . GLY A 1 100 ? 11.160 -5.342 8.467 1.00 87.44 100 GLY A CA 1
ATOM 744 C C . GLY A 1 100 ? 10.674 -6.786 8.351 1.00 87.44 100 GLY A C 1
ATOM 745 O O . GLY A 1 100 ? 11.385 -7.691 8.778 1.00 87.44 100 GLY A O 1
ATOM 746 N N . LEU A 1 101 ? 9.511 -7.029 7.738 1.00 88.75 101 LEU A N 1
ATOM 747 C CA . LEU A 1 101 ? 8.948 -8.380 7.633 1.00 88.75 101 LEU A CA 1
ATOM 748 C C . LEU A 1 101 ? 9.729 -9.287 6.658 1.00 88.75 101 LEU A C 1
ATOM 750 O O . LEU A 1 101 ? 10.091 -10.387 7.075 1.00 88.75 101 LEU A O 1
ATOM 754 N N . PRO A 1 102 ? 10.088 -8.864 5.426 1.00 88.75 102 PRO A N 1
ATOM 755 C CA . PRO A 1 102 ? 10.951 -9.665 4.553 1.00 88.75 102 PRO A CA 1
ATOM 756 C C . PRO A 1 102 ? 12.333 -9.926 5.154 1.00 88.75 102 PRO A C 1
ATOM 758 O O . PRO A 1 102 ? 12.841 -11.038 5.052 1.00 88.75 102 PRO A O 1
ATOM 761 N N . TRP A 1 103 ? 12.922 -8.927 5.822 1.00 90.69 103 TRP A N 1
ATOM 762 C CA . TRP A 1 103 ? 14.213 -9.080 6.495 1.00 90.69 103 TRP A CA 1
ATOM 763 C C . TRP A 1 103 ? 14.144 -10.086 7.647 1.00 90.69 103 TRP A C 1
ATOM 765 O O . TRP A 1 103 ? 15.029 -10.929 7.802 1.00 90.69 103 TRP A O 1
ATOM 775 N N . PHE A 1 104 ? 13.082 -10.018 8.452 1.00 91.25 104 PHE A N 1
ATOM 776 C CA . PHE A 1 104 ? 12.849 -10.957 9.543 1.00 91.25 104 PHE A CA 1
ATOM 777 C C . PHE A 1 104 ? 12.670 -12.387 9.024 1.00 91.25 104 PHE A C 1
ATOM 779 O O . PHE A 1 104 ? 13.298 -13.303 9.547 1.00 91.25 104 PHE A O 1
ATOM 786 N N . LEU A 1 105 ? 11.878 -12.569 7.962 1.00 91.06 105 LEU A N 1
ATOM 787 C CA . LEU A 1 105 ? 11.685 -13.872 7.322 1.00 91.06 105 LEU A CA 1
ATOM 788 C C . LEU A 1 105 ? 12.992 -14.425 6.744 1.00 91.06 105 LEU A C 1
ATOM 790 O O . LEU A 1 105 ? 13.280 -15.595 6.959 1.00 91.06 105 LEU A O 1
ATOM 794 N N . TYR A 1 106 ? 13.797 -13.585 6.085 1.00 91.50 106 TYR A N 1
ATOM 795 C CA . TYR A 1 106 ? 15.112 -13.970 5.562 1.00 91.50 106 TYR A CA 1
ATOM 796 C C . TYR A 1 106 ? 16.101 -14.360 6.666 1.00 91.50 106 TYR A C 1
ATOM 798 O O . TYR A 1 106 ? 16.934 -15.233 6.478 1.00 91.50 106 TYR A O 1
ATOM 806 N N . THR A 1 107 ? 16.030 -13.709 7.828 1.00 91.50 107 THR A N 1
ATOM 807 C CA . THR A 1 107 ? 16.907 -14.030 8.966 1.00 91.50 107 THR A CA 1
ATOM 808 C C . THR A 1 107 ? 16.498 -15.339 9.654 1.00 91.50 107 THR A C 1
ATOM 810 O O . THR A 1 107 ? 17.327 -15.980 10.296 1.00 91.50 107 THR A O 1
ATOM 813 N N . LEU A 1 108 ? 15.218 -15.716 9.565 1.00 90.19 108 LEU A N 1
ATOM 814 C CA . LEU A 1 108 ? 14.677 -16.944 10.150 1.00 90.19 108 LEU A CA 1
ATOM 815 C C . LEU A 1 108 ? 14.863 -18.172 9.236 1.00 90.19 108 LEU A C 1
ATOM 817 O O . LEU A 1 108 ? 14.888 -19.292 9.746 1.00 90.19 108 LEU A O 1
ATOM 821 N N . SER A 1 109 ? 14.936 -17.960 7.915 1.00 77.50 109 SER A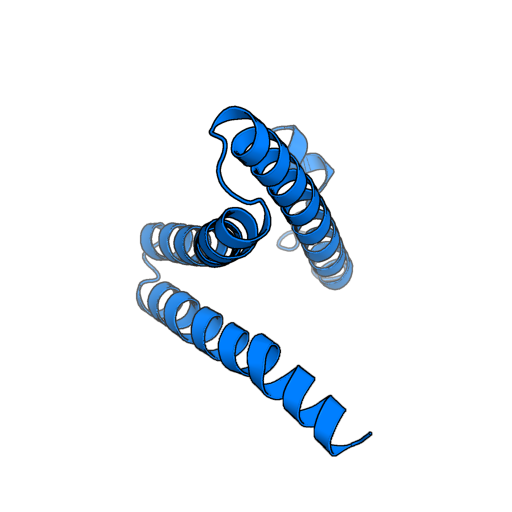 N 1
ATOM 822 C CA . SER A 1 109 ? 15.192 -18.985 6.888 1.00 77.50 109 SER A CA 1
ATOM 823 C C . SER A 1 109 ? 16.668 -19.340 6.774 1.00 77.50 109 SER A C 1
ATOM 825 O O . SER A 1 109 ? 16.966 -20.552 6.707 1.00 77.50 109 SER A O 1
#